Protein AF-A0A7G8UH16-F1 (afdb_monomer_lite)

Foldseek 3Di:
DVVVVVVVVVVVVVVVVVVVVVVVVLVVLLVVLLVVLLVAQLSSCVSNVQCNPLSVVLRCVLVVLVCCLVVPPVVPDDPVVSVVSCVVSVVSSVVSSVVSNPSVD

pLDDT: mean 90.56, std 7.21, range [50.59, 96.56]

Radius of gyration: 22.3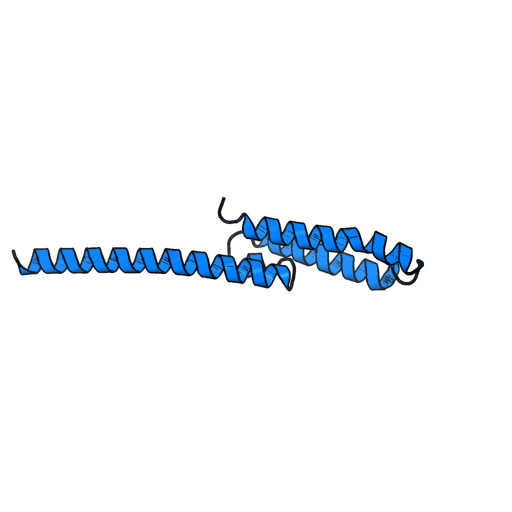8 Å; chains: 1; bounding box: 47×19×71 Å

Structure (mmCIF, N/CA/C/O backbone):
data_AF-A0A7G8UH16-F1
#
_entry.id   AF-A0A7G8UH16-F1
#
loop_
_atom_site.group_PDB
_atom_site.id
_atom_site.type_symbol
_atom_site.label_atom_id
_atom_site.label_alt_id
_atom_site.label_comp_id
_atom_site.label_asym_id
_atom_site.label_entity_id
_atom_site.label_seq_id
_atom_site.pdbx_PDB_ins_code
_atom_site.Cartn_x
_atom_site.Cartn_y
_atom_site.Cartn_z
_atom_site.occupancy
_atom_site.B_iso_or_equiv
_atom_site.auth_seq_id
_atom_site.auth_comp_id
_atom_site.auth_asym_id
_atom_site.auth_atom_id
_atom_site.pdbx_PDB_model_num
ATOM 1 N N . MET A 1 1 ? -32.242 2.939 44.176 1.00 61.47 1 MET A N 1
ATOM 2 C CA . MET A 1 1 ? -31.440 1.705 44.055 1.00 61.47 1 MET A CA 1
ATOM 3 C C . MET A 1 1 ? -31.680 1.023 42.718 1.00 61.47 1 MET A C 1
ATOM 5 O O . MET A 1 1 ? -30.783 1.114 41.897 1.00 61.47 1 MET A O 1
ATOM 9 N N . GLU A 1 2 ? -32.869 0.478 42.424 1.00 69.62 2 GLU A N 1
ATOM 10 C CA . GLU A 1 2 ? -33.136 -0.166 41.115 1.00 69.62 2 GLU A CA 1
ATOM 11 C C . GLU A 1 2 ? -32.879 0.748 39.905 1.00 69.62 2 GLU A C 1
ATOM 13 O O . GLU A 1 2 ? -32.252 0.325 38.940 1.00 69.62 2 GLU A O 1
ATOM 18 N N . SER A 1 3 ? -33.293 2.022 39.954 1.00 75.50 3 SER A N 1
ATOM 19 C CA . SER A 1 3 ? -33.097 2.932 38.814 1.00 75.50 3 SER A CA 1
ATOM 20 C C . SER A 1 3 ? -31.629 3.302 38.563 1.00 75.50 3 SER A C 1
ATOM 22 O O . SER A 1 3 ? -31.237 3.492 37.415 1.00 75.50 3 SER A O 1
ATOM 24 N N . GLU A 1 4 ? -30.801 3.383 39.606 1.00 83.81 4 GLU A N 1
ATOM 25 C CA . GLU A 1 4 ? -29.375 3.714 39.484 1.00 83.81 4 GLU A CA 1
ATOM 26 C C . GLU A 1 4 ? -28.567 2.533 38.936 1.00 83.81 4 GLU A C 1
ATOM 28 O O . GLU A 1 4 ? -27.678 2.729 38.105 1.00 83.81 4 GLU A O 1
ATOM 33 N N . GLU A 1 5 ? -28.900 1.305 39.345 1.00 86.88 5 GLU A N 1
ATOM 34 C CA . GLU A 1 5 ? -28.316 0.088 38.770 1.00 86.88 5 GLU A CA 1
ATOM 35 C C . GLU A 1 5 ? -28.703 -0.085 37.301 1.00 86.88 5 GLU A C 1
ATOM 37 O O . GLU A 1 5 ? -27.835 -0.391 36.480 1.00 86.88 5 GLU A O 1
ATOM 42 N N . LEU A 1 6 ? -29.960 0.209 36.948 1.00 89.38 6 LEU A N 1
ATOM 43 C CA . LEU A 1 6 ? -30.436 0.162 35.565 1.00 89.38 6 LEU A CA 1
ATOM 44 C C . LEU A 1 6 ? -29.691 1.175 34.678 1.00 89.38 6 LEU A C 1
ATOM 46 O O . LEU A 1 6 ? -29.203 0.828 33.604 1.00 89.38 6 LEU A O 1
ATOM 50 N N . ILE A 1 7 ? -29.525 2.418 35.150 1.00 90.00 7 ILE A N 1
ATOM 51 C CA . ILE A 1 7 ? -28.762 3.459 34.438 1.00 90.00 7 ILE A CA 1
ATOM 52 C C . ILE A 1 7 ? -27.295 3.042 34.262 1.00 90.00 7 ILE A C 1
ATOM 54 O O . ILE A 1 7 ? -26.705 3.262 33.201 1.00 90.00 7 ILE A O 1
ATOM 58 N N . LYS A 1 8 ? -26.690 2.424 35.282 1.00 91.81 8 LYS A N 1
ATOM 59 C CA . LYS A 1 8 ? -25.304 1.948 35.222 1.00 91.81 8 LYS A CA 1
ATOM 60 C C . LYS A 1 8 ? -25.131 0.800 34.222 1.00 91.81 8 LYS A C 1
ATOM 62 O O . LYS A 1 8 ? -24.139 0.802 33.493 1.00 91.81 8 LYS A O 1
ATOM 67 N N . GLN A 1 9 ? -26.079 -0.138 34.163 1.00 92.50 9 GLN A N 1
ATOM 68 C CA . GLN A 1 9 ? -26.089 -1.213 33.164 1.00 92.50 9 GLN A CA 1
ATOM 69 C C . GLN A 1 9 ? -26.212 -0.657 31.747 1.00 92.50 9 GLN A C 1
ATOM 71 O O . GLN A 1 9 ? -25.335 -0.912 30.928 1.00 92.50 9 GLN A O 1
ATOM 76 N N . ILE A 1 10 ? -27.205 0.201 31.494 1.00 91.94 10 ILE A N 1
ATOM 77 C CA . ILE A 1 10 ? -27.413 0.832 30.181 1.00 91.94 10 ILE A CA 1
ATOM 78 C C . ILE A 1 10 ? -26.153 1.574 29.721 1.00 91.94 10 ILE A C 1
ATOM 80 O O . ILE A 1 10 ? -25.721 1.433 28.580 1.00 91.94 10 ILE A O 1
ATOM 84 N N . LYS A 1 11 ? -25.518 2.337 30.620 1.00 93.00 11 LYS A N 1
ATOM 85 C CA . LYS A 1 11 ? -24.265 3.041 30.321 1.00 93.00 11 LYS A CA 1
ATOM 86 C C . LYS A 1 11 ? -23.141 2.069 29.949 1.00 93.00 11 LYS A C 1
ATOM 88 O O . LYS A 1 11 ? -22.394 2.341 29.014 1.00 93.00 11 LYS A O 1
ATOM 93 N N . SER A 1 12 ? -23.005 0.958 30.674 1.00 93.38 12 SER A N 1
ATOM 94 C CA . SER A 1 12 ? -21.993 -0.060 30.377 1.00 93.38 12 SER A CA 1
ATOM 95 C C . SER A 1 12 ? -22.229 -0.733 29.028 1.00 93.38 12 SER A C 1
ATOM 97 O O . SER A 1 12 ? -21.263 -0.979 28.311 1.00 93.38 12 SER A O 1
ATOM 99 N N . ASP A 1 13 ? -23.476 -1.055 28.701 1.00 94.06 13 ASP A N 1
ATOM 100 C CA . ASP A 1 13 ? -23.811 -1.742 27.455 1.00 94.06 13 ASP A CA 1
ATOM 101 C C . ASP A 1 13 ? -23.624 -0.817 26.250 1.00 94.06 13 ASP A C 1
ATOM 103 O O . ASP A 1 13 ? -23.002 -1.218 25.270 1.00 94.06 13 ASP A O 1
ATOM 107 N N . LEU A 1 14 ? -23.994 0.462 26.380 1.00 94.81 14 LEU A N 1
ATOM 108 C CA . LEU A 1 14 ? -23.686 1.492 25.382 1.00 94.81 14 LEU A CA 1
ATOM 109 C C . LEU A 1 14 ? -22.181 1.632 25.125 1.00 94.81 14 LEU A C 1
ATOM 111 O O . LEU A 1 14 ? -21.765 1.755 23.976 1.00 94.81 14 LEU A O 1
ATOM 115 N N . TYR A 1 15 ? -21.340 1.619 26.167 1.00 94.44 15 TYR A N 1
ATOM 116 C CA . TYR A 1 15 ? -19.888 1.694 25.962 1.00 94.44 15 TYR A CA 1
ATOM 117 C C . TYR A 1 15 ? -19.331 0.466 25.247 1.00 94.44 15 TYR A C 1
ATOM 119 O O . TYR A 1 15 ? -18.483 0.626 24.372 1.00 94.44 15 TYR A O 1
ATOM 127 N N . LYS A 1 16 ? -19.816 -0.735 25.586 1.00 95.19 16 LYS A N 1
ATOM 128 C CA . LYS A 1 16 ? -19.427 -1.961 24.877 1.00 95.19 16 LYS A CA 1
ATOM 129 C C . LYS A 1 16 ? -19.807 -1.878 23.404 1.00 95.19 16 LYS A C 1
ATOM 131 O O . LYS A 1 16 ? -18.963 -2.118 22.553 1.00 95.19 16 LYS A O 1
ATOM 136 N N . GLU A 1 17 ? -21.035 -1.459 23.113 1.00 94.50 17 GLU A N 1
ATOM 137 C CA . GLU A 1 17 ? -21.524 -1.329 21.741 1.00 94.50 17 GLU A CA 1
ATOM 138 C C . GLU A 1 17 ? -20.714 -0.299 20.939 1.00 94.50 17 GLU A C 1
ATOM 140 O O . GLU A 1 17 ? -20.346 -0.545 19.791 1.00 94.50 17 GLU A O 1
ATOM 145 N N . VAL A 1 18 ? -20.345 0.827 21.556 1.00 94.94 18 VAL A N 1
ATOM 146 C CA . VAL A 1 18 ? -19.451 1.821 20.941 1.00 94.94 18 VAL A CA 1
ATOM 147 C C . VAL A 1 18 ? -18.065 1.241 20.653 1.00 94.94 18 VAL A C 1
ATOM 149 O O . VAL A 1 18 ? -17.487 1.534 19.604 1.00 94.94 18 VAL A O 1
ATOM 152 N N . ASP A 1 19 ? -17.499 0.455 21.565 1.00 94.25 19 ASP A N 1
ATOM 153 C CA . ASP A 1 19 ? -16.170 -0.124 21.373 1.00 94.25 19 ASP A CA 1
ATOM 154 C C . ASP A 1 19 ? -16.168 -1.255 20.333 1.00 94.25 19 ASP A C 1
ATOM 156 O O . ASP A 1 19 ? -15.236 -1.334 19.525 1.00 94.25 19 ASP A O 1
ATOM 160 N N . ASP A 1 20 ? -17.231 -2.055 20.266 1.00 95.00 20 ASP A N 1
ATOM 161 C CA . ASP A 1 20 ? -17.434 -3.036 19.197 1.00 95.00 20 ASP A CA 1
ATOM 162 C C . ASP A 1 20 ? -17.577 -2.338 17.834 1.00 95.00 20 ASP A C 1
ATOM 164 O O . ASP A 1 20 ? -16.861 -2.676 16.887 1.00 95.00 20 ASP A O 1
ATOM 168 N N . LEU A 1 21 ? -18.374 -1.265 17.752 1.00 94.88 21 LEU A N 1
ATOM 169 C CA . LEU A 1 21 ? -18.498 -0.441 16.543 1.00 94.88 21 LEU A CA 1
ATOM 170 C C . LEU A 1 21 ? -17.159 0.160 16.097 1.00 94.88 21 LEU A C 1
ATOM 172 O O . LEU A 1 21 ? -16.867 0.205 14.900 1.00 94.88 21 LEU A O 1
ATOM 176 N N . LYS A 1 22 ? -16.318 0.617 17.032 1.00 92.00 22 LYS A N 1
ATOM 177 C CA . LYS A 1 22 ? -14.972 1.115 16.700 1.00 92.00 22 LYS A CA 1
ATOM 178 C C . LYS A 1 22 ? -14.092 0.015 16.116 1.00 92.00 22 LYS A C 1
ATOM 180 O O . LYS A 1 22 ? -13.377 0.280 15.148 1.00 92.00 22 LYS A O 1
ATOM 185 N N . ARG A 1 23 ? -14.123 -1.196 16.683 1.00 90.44 23 ARG A N 1
ATOM 186 C CA . ARG A 1 23 ? -13.357 -2.344 16.167 1.00 90.44 23 ARG A CA 1
ATOM 187 C C . ARG A 1 23 ? -13.809 -2.729 14.764 1.00 90.44 23 ARG A C 1
ATOM 189 O O . ARG A 1 23 ? -12.962 -2.918 13.888 1.00 90.44 23 ARG A O 1
ATOM 196 N N . ASP A 1 24 ? -15.113 -2.779 14.530 1.00 93.12 24 ASP A N 1
ATOM 197 C CA . ASP A 1 24 ? -15.672 -3.089 13.215 1.00 93.12 24 ASP A CA 1
ATOM 198 C C . ASP A 1 24 ? -15.328 -2.008 12.191 1.00 93.12 24 ASP A C 1
ATOM 200 O O . ASP A 1 24 ? -14.892 -2.314 11.076 1.00 93.12 24 ASP A O 1
ATOM 204 N N . HIS A 1 25 ? -15.425 -0.737 12.587 1.00 91.88 25 HIS A N 1
ATOM 205 C CA . HIS A 1 25 ? -15.016 0.382 11.750 1.00 91.88 25 HIS A CA 1
ATOM 206 C C . HIS A 1 25 ? -13.528 0.311 11.386 1.00 91.88 25 HIS A C 1
ATOM 208 O O . HIS A 1 25 ? -13.177 0.503 10.221 1.00 91.88 25 HIS A O 1
ATOM 214 N N . LEU A 1 26 ? -12.649 -0.005 12.343 1.00 90.00 26 LEU A N 1
ATOM 215 C CA . LEU A 1 26 ? -11.216 -0.162 12.092 1.00 90.00 26 LEU A CA 1
ATOM 216 C C . LEU A 1 26 ? -10.941 -1.316 11.115 1.00 90.00 26 LEU A C 1
ATOM 218 O O . LEU A 1 26 ?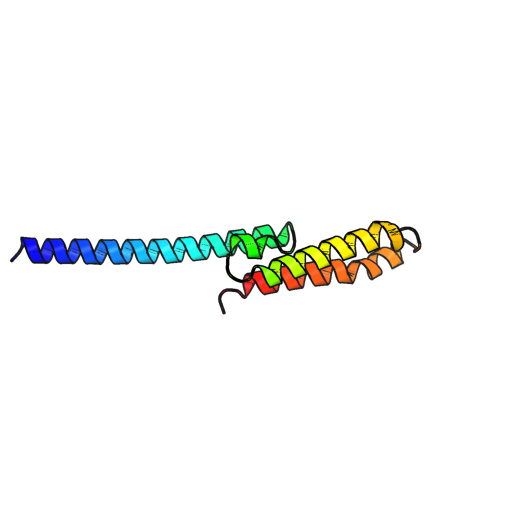 -10.214 -1.137 10.137 1.00 90.00 26 LEU A O 1
ATOM 222 N N . SER A 1 27 ? -11.584 -2.469 11.322 1.00 90.25 27 SER A N 1
ATOM 223 C CA . SER A 1 27 ? -11.475 -3.630 10.429 1.00 90.25 27 SER A CA 1
ATOM 224 C C . SER A 1 27 ? -11.931 -3.299 9.006 1.00 90.25 27 SER A C 1
ATOM 226 O O . SER A 1 27 ? -11.260 -3.631 8.024 1.00 90.25 27 SER A O 1
ATOM 228 N N . PHE A 1 28 ? -13.046 -2.583 8.873 1.00 92.25 28 PHE A N 1
ATOM 229 C CA . PHE A 1 28 ? -13.556 -2.126 7.586 1.00 92.25 28 PHE A CA 1
ATOM 230 C C . PHE A 1 28 ? -12.604 -1.133 6.909 1.00 92.25 28 PHE A C 1
ATOM 232 O O . PHE A 1 28 ? -12.249 -1.303 5.739 1.00 92.25 28 PHE A O 1
ATOM 239 N N . LYS A 1 29 ? -12.121 -0.139 7.660 1.00 91.38 29 LYS A N 1
ATOM 240 C CA . LYS A 1 29 ? -11.159 0.865 7.195 1.00 91.38 29 LYS A CA 1
ATOM 241 C C . LYS A 1 29 ? -9.869 0.217 6.692 1.00 91.38 29 LYS A C 1
ATOM 243 O O . LYS A 1 29 ? -9.368 0.606 5.637 1.00 91.38 29 LYS A O 1
ATOM 248 N N . LYS A 1 30 ? -9.376 -0.818 7.380 1.00 89.69 30 LYS A N 1
ATOM 249 C CA . LYS A 1 30 ? -8.226 -1.621 6.943 1.00 89.69 30 LYS A CA 1
ATOM 250 C C . LYS A 1 30 ? -8.469 -2.277 5.589 1.00 89.69 30 LYS A C 1
ATOM 252 O O . LYS A 1 30 ? -7.646 -2.154 4.685 1.00 89.69 30 LYS A O 1
ATOM 257 N N . ARG A 1 31 ? -9.612 -2.945 5.418 1.00 92.00 31 ARG A N 1
ATOM 258 C CA . ARG A 1 31 ? -9.952 -3.625 4.158 1.00 92.00 31 ARG A CA 1
ATOM 259 C C . ARG A 1 31 ? -10.036 -2.639 2.996 1.00 92.00 31 ARG A C 1
ATOM 261 O O . ARG A 1 31 ? -9.418 -2.877 1.962 1.00 92.00 31 ARG A O 1
ATOM 268 N N . ILE A 1 32 ? -10.737 -1.516 3.178 1.00 93.88 32 ILE A N 1
ATOM 269 C CA . ILE A 1 32 ? -10.826 -0.475 2.143 1.00 93.88 32 ILE A CA 1
ATOM 270 C C . ILE A 1 32 ? -9.446 0.090 1.827 1.00 93.88 32 ILE A C 1
ATOM 272 O O . ILE A 1 32 ? -9.123 0.289 0.658 1.00 93.88 32 ILE A O 1
ATOM 276 N N . SER A 1 33 ? -8.626 0.336 2.847 1.00 92.62 33 SER A N 1
ATOM 277 C CA . SER A 1 33 ? -7.271 0.842 2.669 1.00 92.62 33 SER A CA 1
ATOM 278 C C . SER A 1 33 ? -6.423 -0.091 1.796 1.00 92.62 33 SER A C 1
ATOM 280 O O . SER A 1 33 ? -5.838 0.367 0.814 1.00 92.62 33 SER A O 1
ATOM 282 N N . ILE A 1 34 ? -6.428 -1.399 2.074 1.00 92.12 34 ILE A N 1
ATOM 283 C CA . ILE A 1 34 ? -5.699 -2.397 1.278 1.00 92.12 34 ILE A CA 1
ATOM 284 C C . ILE A 1 34 ? -6.217 -2.429 -0.165 1.00 92.12 34 ILE A C 1
ATOM 286 O O . ILE A 1 34 ? -5.423 -2.327 -1.098 1.00 92.12 34 ILE A O 1
ATOM 290 N N . ILE A 1 35 ? -7.540 -2.513 -0.357 1.00 93.06 35 ILE A N 1
ATOM 291 C CA . ILE A 1 35 ? -8.162 -2.545 -1.693 1.00 93.06 35 ILE A CA 1
ATOM 292 C C . ILE A 1 35 ? -7.791 -1.291 -2.490 1.00 93.06 35 ILE A C 1
ATOM 294 O O . ILE A 1 35 ? -7.387 -1.375 -3.646 1.00 93.06 35 ILE A O 1
ATOM 298 N N . SER A 1 36 ? -7.866 -0.123 -1.861 1.00 93.31 36 SER A N 1
ATOM 299 C CA . SER A 1 36 ? -7.543 1.144 -2.517 1.00 93.31 36 SER A CA 1
ATOM 300 C C . SER A 1 36 ? -6.061 1.238 -2.878 1.00 93.31 36 SER A C 1
ATOM 302 O O . SER A 1 36 ? -5.726 1.769 -3.932 1.00 93.31 36 SER A O 1
ATOM 304 N N . ASN A 1 37 ? -5.170 0.684 -2.047 1.00 94.00 37 ASN A N 1
ATOM 305 C CA . ASN A 1 37 ? -3.739 0.640 -2.342 1.00 94.00 37 ASN A CA 1
ATOM 306 C C . ASN A 1 37 ? -3.379 -0.348 -3.456 1.00 94.00 37 ASN A C 1
ATOM 308 O O . ASN A 1 37 ? -2.394 -0.143 -4.162 1.00 94.00 37 ASN A O 1
ATOM 312 N N . LEU A 1 38 ? -4.160 -1.422 -3.606 1.00 92.25 38 LEU A N 1
ATOM 313 C CA . LEU A 1 38 ? -4.049 -2.323 -4.749 1.00 92.25 38 LEU A CA 1
ATOM 314 C C . LEU A 1 38 ? -4.460 -1.617 -6.043 1.00 92.25 38 LEU A C 1
ATOM 316 O O . LEU A 1 38 ? -3.839 -1.858 -7.065 1.00 92.25 38 LEU A O 1
ATOM 320 N N . LEU A 1 39 ? -5.443 -0.717 -6.018 1.00 91.75 39 LEU A N 1
ATOM 321 C CA . LEU A 1 39 ? -5.795 0.063 -7.209 1.00 91.75 39 LEU A CA 1
ATOM 322 C C . LEU A 1 39 ? -4.731 1.115 -7.538 1.00 91.75 39 LEU A C 1
ATOM 324 O O . LEU A 1 39 ? -4.319 1.239 -8.688 1.00 91.75 39 LEU A O 1
ATOM 328 N N . ILE A 1 40 ? -4.298 1.881 -6.535 1.00 91.12 40 ILE A N 1
ATOM 329 C CA . ILE A 1 40 ? -3.304 2.942 -6.697 1.00 91.12 40 ILE A CA 1
ATOM 330 C C . ILE A 1 40 ? -2.358 2.929 -5.486 1.00 91.12 40 ILE A C 1
ATOM 332 O O . ILE A 1 40 ? -2.777 3.291 -4.378 1.00 91.12 40 ILE A O 1
ATOM 336 N N . PRO A 1 41 ? -1.073 2.572 -5.674 1.00 92.81 41 PRO A N 1
ATOM 337 C CA . PRO A 1 41 ? -0.074 2.608 -4.610 1.00 92.81 41 PRO A CA 1
ATOM 338 C C . PRO A 1 41 ? -0.023 3.968 -3.916 1.00 92.81 41 PRO A C 1
ATOM 340 O O . PRO A 1 41 ? 0.068 5.007 -4.564 1.00 92.81 41 PRO A O 1
ATOM 343 N N . GLY A 1 42 ? -0.074 3.966 -2.586 1.00 90.12 42 GLY A N 1
ATOM 344 C CA . GLY A 1 42 ? -0.059 5.172 -1.761 1.00 90.12 42 GLY A CA 1
ATOM 345 C C . GLY A 1 42 ? -1.437 5.643 -1.289 1.00 90.12 42 GLY A C 1
ATOM 346 O O . GLY A 1 42 ? -1.529 6.226 -0.208 1.00 90.12 42 GLY A O 1
ATOM 347 N N . VAL A 1 43 ? -2.520 5.344 -2.019 1.00 91.62 43 VAL A N 1
ATOM 348 C CA . VAL A 1 43 ? -3.880 5.800 -1.658 1.00 91.62 43 VAL A CA 1
ATOM 349 C C . VAL A 1 43 ? -4.394 5.120 -0.389 1.00 91.62 43 VAL A C 1
ATOM 351 O O . VAL A 1 43 ? -5.055 5.759 0.432 1.00 91.62 43 VAL A O 1
ATOM 354 N N . GLY A 1 44 ? -4.040 3.852 -0.163 1.00 90.06 44 GLY A N 1
ATOM 355 C CA . GLY A 1 44 ? -4.457 3.135 1.043 1.00 90.06 44 GLY A CA 1
ATOM 356 C C . GLY A 1 44 ? -3.998 3.810 2.333 1.00 90.06 44 GLY A C 1
ATOM 357 O O . GLY A 1 44 ? -4.753 3.858 3.304 1.00 90.06 44 GLY A O 1
ATOM 358 N N . PHE A 1 45 ? -2.809 4.414 2.339 1.00 91.12 45 PHE A N 1
ATOM 359 C CA . PHE A 1 45 ? -2.284 5.121 3.509 1.00 91.12 45 PHE A CA 1
ATOM 360 C C . PHE A 1 45 ? -3.112 6.351 3.892 1.00 91.12 45 PHE A C 1
ATOM 362 O O . PHE A 1 45 ? -3.249 6.635 5.084 1.00 91.12 45 PHE A O 1
ATOM 369 N N . LEU A 1 46 ? -3.680 7.055 2.905 1.00 88.38 46 LEU A N 1
ATOM 370 C CA . LEU A 1 46 ? -4.574 8.193 3.138 1.00 88.38 46 LEU A CA 1
ATOM 371 C C . LEU A 1 46 ? -5.865 7.730 3.810 1.00 88.38 46 LEU A C 1
ATOM 373 O O . LEU A 1 46 ? -6.322 8.336 4.773 1.00 88.38 46 LEU A O 1
ATOM 377 N N . ILE A 1 47 ? -6.417 6.618 3.322 1.00 86.19 47 ILE A N 1
ATOM 378 C CA . ILE A 1 47 ? -7.669 6.062 3.831 1.00 86.19 47 ILE A CA 1
ATOM 379 C C . ILE A 1 47 ? -7.481 5.482 5.230 1.00 86.19 47 ILE A C 1
ATOM 381 O O . ILE A 1 47 ? -8.355 5.666 6.068 1.00 86.19 47 ILE A O 1
ATOM 385 N N . TYR A 1 48 ? -6.354 4.823 5.514 1.00 86.19 48 TYR A N 1
ATOM 386 C CA . TYR A 1 48 ? -6.067 4.267 6.839 1.00 86.19 48 TYR A CA 1
ATOM 387 C C . TYR A 1 48 ? -5.778 5.350 7.887 1.00 86.19 48 TYR A C 1
ATOM 389 O O . TYR A 1 48 ? -6.219 5.247 9.032 1.00 86.19 48 TYR A O 1
ATOM 397 N N . GLY A 1 49 ? -5.081 6.422 7.497 1.00 78.12 49 GLY A N 1
ATOM 398 C CA . GLY A 1 49 ? -4.746 7.551 8.371 1.00 78.12 49 GLY A CA 1
ATOM 399 C C . GLY A 1 49 ? -3.519 7.338 9.269 1.00 78.12 49 GLY A C 1
ATOM 400 O O . GLY A 1 49 ? -3.333 8.099 10.212 1.00 78.12 49 GLY A O 1
ATOM 401 N N . GLY A 1 50 ? -2.686 6.326 8.989 1.00 73.38 50 GLY A N 1
ATOM 402 C CA . GLY A 1 50 ? -1.576 5.913 9.865 1.00 73.38 50 GLY A CA 1
ATOM 403 C C . GLY A 1 50 ? -0.157 6.231 9.379 1.00 73.38 50 GLY A C 1
ATOM 404 O O . GLY A 1 50 ? 0.787 6.028 10.133 1.00 73.38 50 GLY A O 1
ATOM 405 N N . SER A 1 51 ? 0.051 6.702 8.139 1.00 81.19 51 SER A N 1
ATOM 406 C CA . SER A 1 51 ? 1.397 7.034 7.614 1.00 81.19 51 SER A CA 1
ATOM 407 C C . SER A 1 51 ? 1.354 7.801 6.280 1.00 81.19 51 SER A C 1
ATOM 409 O O . SER A 1 51 ? 1.698 7.266 5.224 1.00 81.19 51 SER A O 1
ATOM 411 N N . TYR A 1 52 ? 0.975 9.083 6.321 1.00 85.81 52 TYR A N 1
ATOM 412 C CA . TYR A 1 52 ? 0.876 9.942 5.128 1.00 85.81 52 TYR A CA 1
ATOM 413 C C . TYR A 1 52 ? 2.180 10.032 4.323 1.00 85.81 52 TYR A C 1
ATOM 415 O O . TYR A 1 52 ? 2.148 9.963 3.098 1.00 85.81 52 TYR A O 1
ATOM 423 N N . LEU A 1 53 ? 3.332 10.114 4.999 1.00 89.75 53 LEU A N 1
ATOM 424 C CA . LEU A 1 53 ? 4.635 10.192 4.333 1.00 89.75 53 LEU A CA 1
ATOM 425 C C . LEU A 1 53 ? 4.961 8.914 3.543 1.00 89.75 53 LEU A C 1
ATOM 427 O O . LEU A 1 53 ? 5.397 9.001 2.398 1.00 89.75 53 LEU A O 1
ATOM 431 N N . LYS A 1 54 ? 4.698 7.727 4.115 1.00 89.69 54 LYS A N 1
ATOM 432 C CA . LYS A 1 54 ? 4.887 6.437 3.419 1.00 89.69 54 LYS A CA 1
ATOM 433 C C . LYS A 1 54 ? 3.970 6.332 2.198 1.00 89.69 54 LYS A C 1
ATOM 435 O O . LYS A 1 54 ? 4.408 5.870 1.144 1.00 89.69 54 LYS A O 1
ATOM 440 N N . GLY A 1 55 ? 2.729 6.806 2.329 1.00 91.44 55 GLY A N 1
ATOM 441 C CA . GLY A 1 55 ? 1.777 6.888 1.224 1.00 91.44 55 GLY A CA 1
ATOM 442 C C . GLY A 1 55 ? 2.258 7.794 0.099 1.00 91.44 55 GLY A C 1
ATOM 443 O O . GLY A 1 55 ? 2.307 7.370 -1.051 1.00 91.44 55 GLY A O 1
ATOM 444 N N . PHE A 1 56 ? 2.692 9.006 0.442 1.00 92.75 56 PHE A N 1
ATOM 445 C CA . PHE A 1 56 ? 3.208 9.977 -0.517 1.00 92.75 56 PHE A CA 1
ATOM 446 C C . PHE A 1 56 ? 4.450 9.467 -1.257 1.00 92.75 56 PHE A C 1
ATOM 448 O O . PHE A 1 56 ? 4.511 9.553 -2.481 1.00 92.75 56 PHE A O 1
ATOM 455 N N . ILE A 1 57 ? 5.407 8.873 -0.537 1.00 93.06 57 ILE A N 1
ATOM 456 C CA . ILE A 1 57 ? 6.612 8.285 -1.138 1.00 93.06 57 ILE A CA 1
ATOM 457 C C . ILE A 1 57 ? 6.246 7.119 -2.064 1.00 93.06 57 ILE A C 1
ATOM 459 O O . ILE A 1 57 ? 6.743 7.065 -3.186 1.00 93.06 57 ILE A O 1
ATOM 463 N N . SER A 1 58 ? 5.360 6.213 -1.630 1.00 93.25 58 SER A N 1
ATOM 464 C CA . SER A 1 58 ? 4.911 5.079 -2.455 1.00 93.25 58 SER A CA 1
ATOM 465 C C . SER A 1 58 ? 4.245 5.551 -3.746 1.00 93.25 58 SER A C 1
ATOM 467 O O . SER A 1 58 ? 4.553 5.045 -4.823 1.00 93.25 58 SER A O 1
ATOM 469 N N . PHE A 1 59 ? 3.363 6.547 -3.635 1.00 94.88 59 PHE A N 1
ATOM 470 C CA . PHE A 1 59 ? 2.672 7.144 -4.770 1.00 94.88 59 PHE A CA 1
ATOM 471 C C . PHE A 1 59 ? 3.657 7.800 -5.742 1.00 94.88 59 PHE A C 1
ATOM 473 O O . PHE A 1 59 ? 3.638 7.501 -6.935 1.00 94.88 59 PHE A O 1
ATOM 480 N N . LEU A 1 60 ? 4.562 8.645 -5.236 1.00 95.81 60 LEU A N 1
ATOM 481 C CA . LEU A 1 60 ? 5.569 9.304 -6.065 1.00 95.81 60 LEU A CA 1
ATOM 482 C C . LEU A 1 60 ? 6.486 8.306 -6.762 1.00 95.81 60 LEU A C 1
ATOM 484 O O . LEU A 1 60 ? 6.734 8.468 -7.953 1.00 95.81 60 LEU A O 1
ATOM 488 N N . LEU A 1 61 ? 6.981 7.287 -6.055 1.00 95.50 61 LEU A N 1
ATOM 489 C CA . LEU A 1 61 ? 7.832 6.256 -6.649 1.00 95.50 61 LEU A CA 1
ATOM 490 C C . LEU A 1 61 ? 7.100 5.517 -7.764 1.00 95.50 61 LEU A C 1
ATOM 492 O O . LEU A 1 61 ? 7.646 5.374 -8.854 1.00 95.50 61 LEU A O 1
ATOM 496 N N . PHE A 1 62 ? 5.859 5.096 -7.516 1.00 95.62 62 PHE A N 1
ATOM 497 C CA . PHE A 1 62 ? 5.076 4.375 -8.509 1.00 95.62 62 PHE A CA 1
ATOM 498 C C . PHE A 1 62 ? 4.811 5.230 -9.751 1.00 95.62 62 PHE A C 1
ATOM 500 O O . PHE A 1 62 ? 5.106 4.801 -10.866 1.00 95.62 62 PHE A O 1
ATOM 507 N N . ILE A 1 63 ? 4.314 6.457 -9.578 1.00 95.69 63 ILE A N 1
ATOM 508 C CA . ILE A 1 63 ? 4.007 7.357 -10.695 1.00 95.69 63 ILE A CA 1
ATOM 509 C C . ILE A 1 63 ? 5.273 7.758 -11.452 1.00 95.69 63 ILE A C 1
ATOM 511 O O . ILE A 1 63 ? 5.309 7.657 -12.676 1.00 95.69 63 ILE A O 1
ATOM 515 N N . SER A 1 64 ? 6.329 8.166 -10.746 1.00 96.56 64 SER A N 1
ATOM 516 C CA . SER A 1 64 ? 7.579 8.599 -11.384 1.00 96.56 64 SER A CA 1
ATOM 517 C C . SER A 1 64 ? 8.215 7.467 -12.181 1.00 96.56 64 SER A C 1
ATOM 519 O O . SER A 1 64 ? 8.710 7.693 -13.284 1.00 96.56 64 SER A O 1
ATOM 521 N N . TYR A 1 65 ? 8.171 6.243 -11.648 1.00 96.50 65 TYR A N 1
ATOM 522 C CA . TYR A 1 65 ? 8.694 5.081 -12.347 1.00 96.50 65 TYR A CA 1
ATOM 523 C C . TYR A 1 65 ? 7.870 4.732 -13.586 1.00 96.50 65 TYR A C 1
ATOM 525 O O . TYR A 1 65 ? 8.444 4.515 -14.648 1.00 96.50 65 TYR A O 1
ATOM 533 N N . ASN A 1 66 ? 6.538 4.742 -13.488 1.00 95.94 66 ASN A N 1
ATOM 534 C CA . ASN A 1 66 ? 5.670 4.517 -14.645 1.00 95.94 66 ASN A CA 1
ATOM 535 C C . ASN A 1 66 ? 5.906 5.570 -15.735 1.00 95.94 66 ASN A C 1
ATOM 537 O O . ASN A 1 66 ? 6.073 5.219 -16.899 1.00 95.94 66 ASN A O 1
ATOM 541 N N . ILE A 1 67 ? 6.010 6.852 -15.369 1.00 96.56 67 ILE A N 1
ATOM 542 C CA . ILE A 1 67 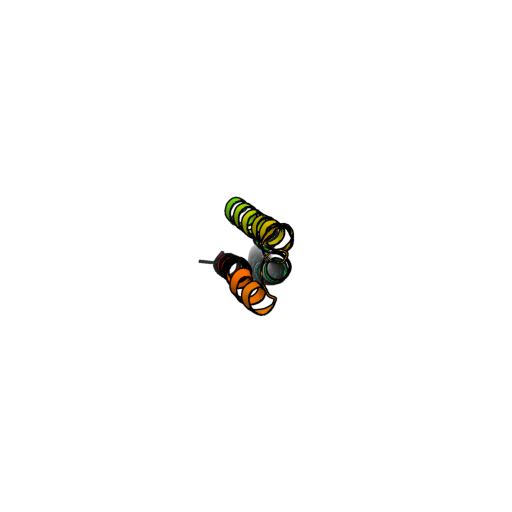? 6.340 7.917 -16.325 1.00 96.56 67 ILE A CA 1
ATOM 543 C C . ILE A 1 67 ? 7.686 7.631 -16.995 1.00 96.56 67 ILE A C 1
ATOM 545 O O . ILE A 1 67 ? 7.777 7.681 -18.219 1.00 96.56 67 ILE A O 1
ATOM 549 N N . LEU A 1 68 ? 8.729 7.305 -16.226 1.00 96.19 68 LEU A N 1
ATOM 550 C CA . LEU A 1 68 ? 10.043 6.969 -16.776 1.00 96.19 68 LEU A CA 1
ATOM 551 C C . LEU A 1 68 ? 9.967 5.770 -17.732 1.00 96.19 68 LEU A C 1
ATOM 553 O O . LEU A 1 68 ? 10.570 5.798 -18.805 1.00 96.19 68 LEU A O 1
ATOM 557 N N . PHE A 1 69 ? 9.214 4.740 -17.351 1.00 96.31 69 PHE A N 1
ATOM 558 C CA . PHE A 1 69 ? 9.057 3.519 -18.121 1.00 96.31 69 PHE A CA 1
ATOM 559 C C . PHE A 1 69 ? 8.393 3.785 -19.477 1.00 96.31 69 PHE A C 1
ATOM 561 O O . PHE A 1 69 ? 9.017 3.539 -20.506 1.00 96.31 69 PHE A O 1
ATOM 568 N N . PHE A 1 70 ? 7.192 4.370 -19.482 1.00 94.88 70 PHE A N 1
ATOM 569 C CA . PHE A 1 70 ? 6.412 4.607 -20.702 1.00 94.88 70 PHE A CA 1
ATOM 570 C C . PHE A 1 70 ? 7.009 5.702 -21.600 1.00 94.88 70 PHE A C 1
ATOM 572 O O . PHE A 1 70 ? 6.844 5.677 -22.816 1.00 94.88 70 PHE A O 1
ATOM 579 N N . THR A 1 71 ? 7.719 6.687 -21.035 1.00 94.75 71 THR A N 1
ATOM 580 C CA . THR A 1 71 ? 8.304 7.772 -21.847 1.00 94.75 71 THR A CA 1
ATOM 581 C C . THR A 1 71 ? 9.686 7.434 -22.389 1.00 94.75 71 THR A C 1
ATOM 583 O O . THR A 1 71 ? 9.994 7.797 -23.525 1.00 94.75 71 THR A O 1
ATOM 586 N N . LYS A 1 72 ? 10.530 6.754 -21.602 1.00 93.38 72 LYS A N 1
ATOM 587 C CA . LYS A 1 72 ? 11.930 6.506 -21.965 1.00 93.38 72 LYS A CA 1
ATOM 588 C C . LYS A 1 72 ? 12.262 5.041 -22.168 1.00 93.38 72 LYS A C 1
ATOM 590 O O . LYS A 1 72 ? 12.977 4.750 -23.113 1.00 93.38 72 LYS A O 1
ATOM 595 N N . ILE A 1 73 ? 11.835 4.135 -21.296 1.00 91.44 73 ILE A N 1
ATOM 596 C CA . ILE A 1 73 ? 12.332 2.754 -21.360 1.00 91.44 73 ILE A CA 1
ATOM 597 C C . ILE A 1 73 ? 11.657 2.000 -22.500 1.00 91.44 73 ILE A C 1
ATOM 599 O O . ILE A 1 73 ? 12.352 1.543 -23.398 1.00 91.44 73 ILE A O 1
ATOM 603 N N . GLU A 1 74 ? 10.326 1.931 -22.494 1.00 91.31 74 GLU A N 1
ATOM 604 C CA . GLU A 1 74 ? 9.542 1.158 -23.464 1.00 91.31 74 GLU A CA 1
ATOM 605 C C . GLU A 1 74 ? 9.858 1.551 -24.913 1.00 91.31 74 GLU A C 1
ATOM 607 O O . GLU A 1 74 ? 10.029 0.687 -25.764 1.00 91.31 74 GLU A O 1
ATOM 612 N N . ASN A 1 75 ? 10.044 2.847 -25.181 1.00 89.31 75 ASN A N 1
ATOM 613 C CA . ASN A 1 75 ? 10.349 3.352 -26.524 1.00 89.31 75 ASN A CA 1
ATOM 614 C C . ASN A 1 75 ? 11.766 3.016 -27.025 1.00 89.31 75 ASN A C 1
ATOM 616 O O . ASN A 1 75 ? 12.057 3.240 -28.196 1.00 89.31 75 ASN A O 1
ATOM 620 N N . ASN A 1 76 ? 12.662 2.542 -26.155 1.00 91.44 76 ASN A N 1
ATOM 621 C CA . ASN A 1 76 ? 14.075 2.312 -26.477 1.00 91.44 76 ASN A CA 1
ATOM 622 C C . ASN A 1 76 ? 14.509 0.847 -26.313 1.00 91.44 76 ASN A C 1
ATOM 624 O O . ASN A 1 76 ? 15.700 0.555 -26.436 1.00 91.44 76 ASN A O 1
ATOM 628 N N . VAL A 1 77 ? 13.585 -0.071 -26.018 1.00 92.94 77 VAL A N 1
ATOM 629 C CA . VAL A 1 77 ? 13.891 -1.494 -25.816 1.00 92.94 77 VAL A CA 1
ATOM 630 C C . VAL A 1 77 ? 12.861 -2.385 -26.504 1.00 92.94 77 VAL A C 1
ATOM 632 O O . VAL A 1 77 ? 11.707 -2.003 -26.673 1.00 92.94 77 VAL A O 1
ATOM 635 N N . ASP A 1 78 ? 13.263 -3.606 -26.855 1.00 92.81 78 ASP A N 1
ATOM 636 C CA . ASP A 1 78 ? 12.331 -4.617 -27.354 1.00 92.81 78 ASP A CA 1
ATOM 637 C C . ASP A 1 78 ? 11.264 -4.959 -26.307 1.00 92.81 78 ASP A C 1
ATOM 639 O O . ASP A 1 78 ? 11.511 -4.921 -25.099 1.00 92.81 78 ASP A O 1
ATOM 643 N N . THR A 1 79 ? 10.086 -5.390 -26.763 1.00 88.75 79 THR A N 1
ATOM 644 C CA . THR A 1 79 ? 8.942 -5.711 -25.894 1.00 88.75 79 THR A CA 1
ATOM 645 C C . THR A 1 79 ? 9.287 -6.722 -24.793 1.00 88.75 79 THR A C 1
ATOM 647 O O . THR A 1 79 ? 8.833 -6.583 -23.660 1.00 88.75 79 THR A O 1
ATOM 650 N N . SER A 1 80 ? 10.126 -7.721 -25.083 1.00 91.00 80 SER A N 1
ATOM 651 C CA . SER A 1 80 ? 10.583 -8.706 -24.091 1.00 91.00 80 SER A CA 1
ATOM 652 C C . SER A 1 80 ? 11.426 -8.072 -22.980 1.00 91.00 80 SER A C 1
ATOM 654 O O . SER A 1 80 ? 11.263 -8.406 -21.807 1.00 91.00 80 SER A O 1
ATOM 656 N N . MET A 1 81 ? 12.289 -7.118 -23.332 1.00 92.38 81 MET A N 1
ATOM 657 C CA . MET A 1 81 ? 13.102 -6.368 -22.377 1.00 92.38 81 MET A CA 1
ATOM 658 C C . MET A 1 81 ? 12.249 -5.367 -21.597 1.00 92.38 81 MET A C 1
ATOM 660 O O . MET A 1 81 ? 12.448 -5.220 -20.393 1.00 92.38 81 MET A O 1
ATOM 664 N N . ALA A 1 82 ? 11.254 -4.741 -22.233 1.00 92.06 82 ALA A N 1
ATOM 665 C CA . ALA A 1 82 ? 10.306 -3.851 -21.565 1.00 92.06 82 ALA A CA 1
ATOM 666 C C . ALA A 1 82 ? 9.597 -4.559 -20.397 1.00 92.06 82 ALA A C 1
ATOM 668 O O . ALA A 1 82 ? 9.512 -4.006 -19.305 1.00 92.06 82 ALA A O 1
ATOM 669 N N . VAL A 1 83 ? 9.183 -5.821 -20.567 1.00 92.25 83 VAL A N 1
ATOM 670 C CA . VAL A 1 83 ? 8.576 -6.614 -19.479 1.00 92.25 83 VAL A CA 1
ATOM 671 C C . VAL A 1 83 ? 9.519 -6.750 -18.277 1.00 92.25 83 VAL A C 1
ATOM 673 O O . VAL A 1 83 ? 9.0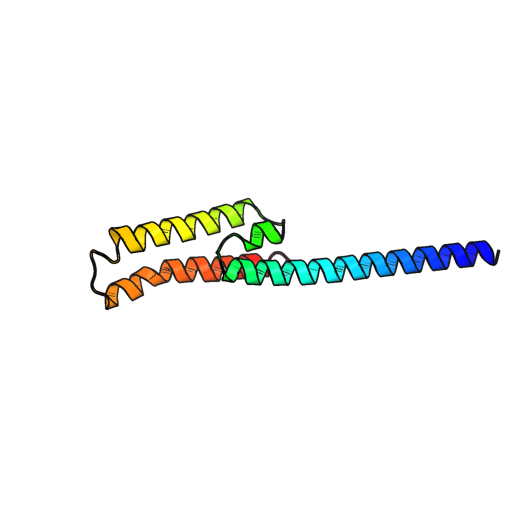94 -6.561 -17.137 1.00 92.25 83 VAL A O 1
ATOM 676 N N . ILE A 1 84 ? 10.805 -7.027 -18.513 1.00 94.31 84 ILE A N 1
ATOM 677 C CA . ILE A 1 84 ? 11.810 -7.152 -17.445 1.00 94.31 84 ILE A CA 1
ATOM 678 C C . ILE A 1 84 ? 12.003 -5.807 -16.7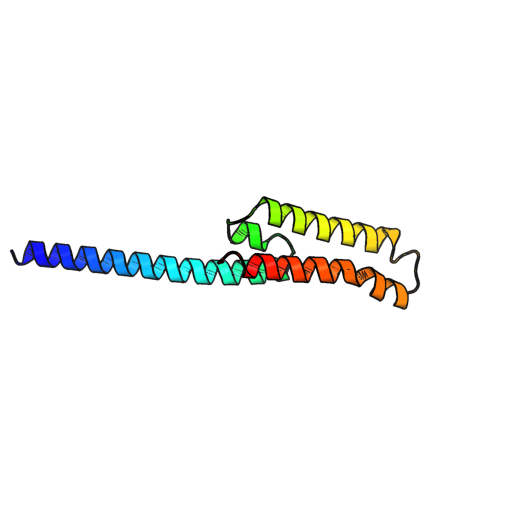40 1.00 94.31 84 ILE A C 1
ATOM 680 O O . ILE A 1 84 ? 12.015 -5.739 -15.510 1.00 94.31 84 ILE A O 1
ATOM 684 N N . TYR A 1 85 ? 12.095 -4.720 -17.506 1.00 93.94 85 TYR A N 1
ATOM 685 C CA . TYR A 1 85 ? 12.201 -3.380 -16.946 1.00 93.94 85 TYR A CA 1
ATOM 686 C C . TYR A 1 85 ? 10.917 -2.904 -16.263 1.00 93.94 85 TYR A C 1
ATOM 688 O O . TYR A 1 85 ? 10.971 -1.907 -15.569 1.00 93.94 85 TYR A O 1
ATOM 696 N N . TYR A 1 86 ? 9.777 -3.581 -16.385 1.00 95.56 86 TYR A N 1
ATOM 697 C CA . TYR A 1 86 ? 8.579 -3.207 -15.630 1.00 95.56 86 TYR A CA 1
ATOM 698 C C . TYR A 1 86 ? 8.536 -3.826 -14.221 1.00 95.56 86 TYR A C 1
ATOM 700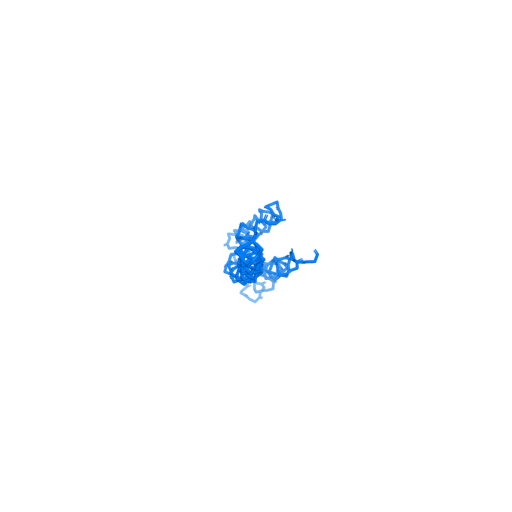 O O . TYR A 1 86 ? 7.771 -3.382 -13.362 1.00 95.56 86 TYR A O 1
ATOM 708 N N . ILE A 1 87 ? 9.397 -4.812 -13.931 1.00 95.06 87 ILE A N 1
ATOM 709 C CA . ILE A 1 87 ? 9.469 -5.494 -12.625 1.00 95.06 87 ILE A CA 1
ATOM 710 C C . ILE A 1 87 ? 9.576 -4.515 -11.440 1.00 95.06 87 ILE A C 1
ATOM 712 O O . ILE A 1 87 ? 8.873 -4.727 -10.450 1.00 95.06 87 ILE A O 1
ATOM 716 N N . PRO A 1 88 ? 10.371 -3.426 -11.487 1.00 94.94 88 PRO A N 1
ATOM 717 C CA . PRO A 1 88 ? 10.436 -2.489 -10.367 1.00 94.94 88 PRO A CA 1
ATOM 718 C C . PRO A 1 88 ? 9.101 -1.791 -10.071 1.00 94.94 88 PRO A C 1
ATOM 720 O O . PRO A 1 88 ? 8.795 -1.564 -8.901 1.00 94.94 88 PRO A O 1
ATOM 723 N N . ALA A 1 89 ? 8.268 -1.513 -11.083 1.00 94.69 89 ALA A N 1
ATOM 724 C CA . ALA A 1 89 ? 6.924 -0.963 -10.879 1.00 94.69 89 ALA A CA 1
ATOM 725 C C . ALA A 1 89 ? 6.050 -1.935 -10.072 1.00 94.69 89 ALA A C 1
ATOM 727 O O . ALA A 1 89 ? 5.378 -1.539 -9.118 1.00 94.69 89 ALA A O 1
ATOM 728 N N . ILE A 1 90 ? 6.116 -3.224 -10.426 1.00 95.19 90 ILE A N 1
ATOM 729 C CA . ILE A 1 90 ? 5.410 -4.309 -9.734 1.00 95.19 90 ILE A CA 1
ATOM 730 C C . ILE A 1 90 ? 5.933 -4.454 -8.300 1.00 95.19 90 ILE A C 1
ATOM 732 O O . ILE A 1 90 ? 5.143 -4.583 -7.366 1.00 95.19 90 ILE A O 1
ATOM 736 N N . ALA A 1 91 ? 7.251 -4.380 -8.097 1.00 95.56 91 ALA A N 1
ATOM 737 C CA . ALA A 1 91 ? 7.850 -4.442 -6.768 1.00 95.56 91 ALA A CA 1
ATOM 738 C C . ALA A 1 91 ? 7.378 -3.282 -5.876 1.00 95.56 91 ALA A C 1
ATOM 740 O O . ALA A 1 91 ? 6.953 -3.523 -4.747 1.00 95.56 91 ALA A O 1
ATOM 741 N N . ILE A 1 92 ? 7.374 -2.043 -6.386 1.00 94.31 92 ILE A N 1
ATOM 742 C CA . ILE A 1 92 ? 6.841 -0.873 -5.664 1.00 94.31 92 ILE A CA 1
ATOM 743 C C . ILE A 1 92 ? 5.371 -1.101 -5.294 1.00 94.31 92 ILE A C 1
ATOM 745 O O . ILE A 1 92 ? 4.969 -0.831 -4.161 1.00 94.31 92 ILE A O 1
ATOM 749 N N . TRP A 1 93 ? 4.576 -1.626 -6.227 1.00 94.81 93 TRP A N 1
ATOM 750 C CA . TRP A 1 93 ? 3.158 -1.889 -6.010 1.00 94.81 93 TRP A CA 1
ATOM 751 C C . TRP A 1 93 ? 2.914 -2.910 -4.889 1.00 94.81 93 TRP A C 1
ATOM 753 O O . TRP A 1 93 ? 2.175 -2.619 -3.944 1.00 94.81 93 TRP A O 1
ATOM 763 N N . ILE A 1 94 ? 3.584 -4.067 -4.944 1.00 94.00 94 ILE A N 1
ATOM 764 C CA . ILE A 1 94 ? 3.452 -5.136 -3.943 1.00 94.00 94 ILE A CA 1
ATOM 765 C C . ILE A 1 94 ? 3.945 -4.665 -2.573 1.00 94.00 94 ILE A C 1
ATOM 767 O O . ILE A 1 94 ? 3.249 -4.850 -1.575 1.00 94.00 94 ILE A O 1
ATOM 771 N N . VAL A 1 95 ? 5.116 -4.020 -2.513 1.00 93.50 95 VAL A N 1
ATOM 772 C CA . VAL A 1 95 ? 5.679 -3.501 -1.257 1.00 93.50 95 VAL A CA 1
ATOM 773 C C . VAL A 1 95 ? 4.737 -2.474 -0.635 1.00 93.50 95 VAL A C 1
ATOM 775 O O . VAL A 1 95 ? 4.464 -2.544 0.560 1.00 93.50 95 VAL A O 1
ATOM 778 N N . SER A 1 96 ? 4.174 -1.567 -1.435 1.00 92.69 96 SER A N 1
ATOM 779 C CA . SER A 1 96 ? 3.204 -0.588 -0.944 1.00 92.69 96 SER A CA 1
ATOM 780 C C . SER A 1 96 ? 1.969 -1.268 -0.340 1.00 92.69 96 SER A C 1
ATOM 782 O O . SER A 1 96 ? 1.543 -0.901 0.754 1.00 92.69 96 SER A O 1
ATOM 784 N N . ALA A 1 97 ? 1.414 -2.286 -1.008 1.00 91.94 97 ALA A N 1
ATOM 785 C CA . ALA A 1 97 ? 0.261 -3.031 -0.500 1.00 91.94 97 ALA A CA 1
ATOM 786 C C . ALA A 1 97 ? 0.579 -3.779 0.807 1.00 91.94 97 ALA A C 1
ATOM 788 O O . ALA A 1 97 ? -0.211 -3.724 1.751 1.00 91.94 97 ALA A O 1
ATOM 789 N N . ALA A 1 98 ? 1.753 -4.411 0.896 1.00 90.94 98 ALA A N 1
ATOM 790 C CA . ALA A 1 98 ? 2.218 -5.078 2.111 1.00 90.94 98 ALA A CA 1
ATOM 791 C C . ALA A 1 98 ? 2.396 -4.089 3.274 1.00 90.94 98 ALA A C 1
ATOM 793 O O . ALA A 1 98 ? 1.952 -4.355 4.390 1.00 90.94 98 ALA A O 1
ATOM 794 N N . MET A 1 99 ? 2.976 -2.915 3.008 1.00 91.31 99 MET A N 1
ATOM 795 C CA . MET A 1 99 ? 3.145 -1.868 4.015 1.00 91.31 99 MET A CA 1
ATOM 796 C C . MET A 1 99 ? 1.807 -1.345 4.543 1.00 91.31 99 MET A C 1
ATOM 798 O O . MET A 1 99 ? 1.719 -1.043 5.727 1.00 91.31 99 MET A O 1
ATOM 802 N N . VAL A 1 100 ? 0.776 -1.241 3.697 1.00 90.25 100 VAL A N 1
ATOM 803 C CA . VAL A 1 100 ? -0.580 -0.874 4.137 1.00 90.25 100 VAL A CA 1
ATOM 804 C C . VAL A 1 100 ? -1.215 -1.979 4.979 1.00 90.25 100 VAL A C 1
ATOM 806 O O . VAL A 1 100 ? -1.829 -1.690 6.003 1.00 90.25 100 VAL A O 1
ATOM 809 N N . ALA A 1 101 ? -1.056 -3.242 4.579 1.00 87.19 101 ALA A N 1
ATOM 810 C CA . ALA A 1 101 ? -1.602 -4.376 5.321 1.00 87.19 101 ALA A CA 1
ATOM 811 C C . ALA A 1 101 ? -1.002 -4.512 6.735 1.00 87.19 101 ALA A C 1
ATOM 813 O O . ALA A 1 101 ? -1.710 -4.939 7.649 1.00 87.19 101 ALA A O 1
ATOM 814 N N . GLY A 1 102 ? 0.265 -4.114 6.903 1.00 85.56 102 GLY A N 1
ATOM 815 C CA . GLY A 1 102 ? 1.003 -4.127 8.168 1.00 85.56 102 GLY A CA 1
ATOM 816 C C . GLY A 1 102 ? 0.873 -2.870 9.036 1.00 85.56 102 GLY A C 1
ATOM 817 O O . GLY A 1 102 ? 1.596 -2.759 10.013 1.00 85.56 102 GLY A O 1
ATOM 818 N N . LEU A 1 103 ? -0.013 -1.911 8.728 1.00 80.81 103 LEU A N 1
ATOM 819 C CA . LEU A 1 103 ? -0.232 -0.721 9.581 1.00 80.81 103 LEU A CA 1
ATOM 820 C C . LEU A 1 103 ? -0.933 -1.019 10.927 1.00 80.81 103 LEU A C 1
ATOM 822 O O . LEU A 1 103 ? -1.219 -0.087 11.677 1.00 80.81 103 LEU A O 1
ATOM 826 N N . ASP A 1 104 ? -1.257 -2.283 11.192 1.00 64.44 104 ASP A N 1
ATOM 827 C CA . ASP A 1 104 ? -1.878 -2.764 12.435 1.00 64.44 104 ASP A CA 1
ATOM 828 C C . ASP A 1 104 ? -0.861 -3.319 13.451 1.00 64.44 104 ASP A C 1
ATOM 830 O O . ASP A 1 104 ? -1.257 -3.564 14.590 1.00 64.44 104 ASP A O 1
ATOM 834 N N . ASP A 1 105 ? 0.401 -3.518 13.042 1.00 50.59 105 ASP A N 1
ATOM 835 C CA . ASP A 1 105 ? 1.507 -3.960 13.910 1.00 50.59 105 ASP A CA 1
ATOM 836 C C . ASP A 1 105 ? 2.321 -2.771 14.453 1.00 50.59 105 ASP A C 1
ATOM 838 O O . ASP A 1 105 ? 2.585 -1.809 13.685 1.00 50.59 105 ASP A O 1
#

Sequence (105 aa):
MESEELIKQIKSDLYKEVDDLKRDHLSFKKRISIISNLLIPGVGFLIYGGSYLKGFISFLLFISYNILFFTKIENNVDTSMAVIYYIPAIAIWIVSAAMVAGLDD

Secondary structure (DSSP, 8-state):
-HHHHHHHHHHHHHHHHHHHHHHHHHHHHHHHHHHHHHHSTTHHHHHHTS-HHHHHHHHHHHHHHHHHIIIIIGGGS-HHHHHHHHHHHHHHHHHHHHHHHTTT-